Protein AF-A0A0K8NU54-F1 (afdb_monomer_lite)

pLDDT: mean 77.73, std 13.2, range [46.41, 92.62]

Secondary structure (DSSP, 8-state):
-----HHHHHHHHHHHHHHHHHHHHHTTT-EEEEEEEETTEEEEEEEEEEEEE---SSSS--PEEEEEEEEEEEEETTEEEEEEEEEEEPPTTGGGGTTT--GGGTGGGS-HHHHTTSPPPPP------------

Foldseek 3Di:
DDPDDPVNVVVVVVVVVVQLVVVVVVCVQWAFPDWDDDPQKIKTKIKHWDWDFDDPVPDPDTDTFIKMKIKIFIGGNRGTPDIDMDMDTDDPPCVVVRVVDDPVVCLVVDDVVSVVRPPDDPPPPPPPPPPPPDD

Structure (mmCIF, N/CA/C/O backbone):
data_AF-A0A0K8NU54-F1
#
_entry.id   AF-A0A0K8NU54-F1
#
loop_
_atom_site.group_PDB
_atom_site.id
_atom_site.type_symbol
_atom_site.label_atom_id
_atom_site.label_alt_id
_atom_site.label_comp_id
_atom_site.label_asym_id
_atom_site.label_entity_id
_atom_site.label_seq_id
_atom_site.pdbx_PDB_ins_code
_atom_site.Cartn_x
_atom_site.Cartn_y
_atom_site.Cartn_z
_atom_site.occupancy
_atom_site.B_iso_or_equiv
_atom_site.auth_seq_id
_atom_site.auth_comp_id
_atom_site.auth_asym_id
_atom_site.auth_atom_id
_atom_site.pdbx_PDB_model_num
ATOM 1 N N . MET A 1 1 ? -10.126 10.582 41.226 1.00 61.56 1 MET A N 1
ATOM 2 C CA . MET A 1 1 ? -10.369 11.610 40.186 1.00 61.56 1 MET A CA 1
ATOM 3 C C . MET A 1 1 ? -9.044 11.931 39.512 1.00 61.56 1 MET A C 1
ATOM 5 O O . MET A 1 1 ? -8.154 12.436 40.183 1.00 61.56 1 MET A O 1
ATOM 9 N N . VAL A 1 2 ? -8.869 11.596 38.232 1.00 61.34 2 VAL A N 1
ATOM 10 C CA . VAL A 1 2 ? -7.648 11.949 37.487 1.00 61.34 2 VAL A CA 1
ATOM 11 C C . VAL A 1 2 ? -7.769 13.414 37.060 1.00 61.34 2 VAL A C 1
ATOM 13 O O . VAL A 1 2 ? -8.630 13.745 36.250 1.00 61.34 2 VAL A O 1
ATOM 16 N N . ARG A 1 3 ? -6.957 14.312 37.635 1.00 71.62 3 ARG A N 1
ATOM 17 C CA . ARG A 1 3 ? -6.858 15.705 37.170 1.00 71.62 3 ARG A CA 1
ATOM 18 C C . ARG A 1 3 ? -6.050 15.714 35.879 1.00 71.62 3 ARG A C 1
ATOM 20 O O . ARG A 1 3 ? -4.826 15.655 35.907 1.00 71.62 3 ARG A O 1
ATOM 27 N N . VAL A 1 4 ? -6.748 15.757 34.752 1.00 73.44 4 VAL A N 1
ATOM 28 C CA . VAL A 1 4 ? -6.123 15.979 33.450 1.00 73.44 4 VAL A CA 1
ATOM 29 C C . VAL A 1 4 ? -5.686 17.442 33.404 1.00 73.44 4 VAL A C 1
ATOM 31 O O . VAL A 1 4 ? -6.516 18.346 33.447 1.00 73.44 4 VAL A O 1
ATOM 34 N N . SER A 1 5 ? -4.379 17.683 33.390 1.00 82.12 5 SER A N 1
ATOM 35 C CA . SER A 1 5 ? -3.810 19.024 33.284 1.00 82.12 5 SER A CA 1
ATOM 36 C C . SER A 1 5 ? -4.017 19.580 31.871 1.00 82.12 5 SER A C 1
ATOM 38 O O . SER A 1 5 ? -3.869 18.864 30.882 1.00 82.12 5 SER A O 1
ATOM 40 N N . SER A 1 6 ? -4.334 20.872 31.751 1.00 83.44 6 SER A N 1
ATOM 41 C CA . SER A 1 6 ? -4.547 21.541 30.454 1.00 83.44 6 SER A CA 1
ATOM 42 C C . SER A 1 6 ? -3.344 21.385 29.514 1.00 83.44 6 SER A C 1
ATOM 44 O O . SER A 1 6 ? -3.500 21.222 28.307 1.00 83.44 6 SER A O 1
ATOM 46 N N . SER A 1 7 ? -2.138 21.333 30.082 1.00 85.62 7 SER A N 1
ATOM 47 C CA . SER A 1 7 ? -0.887 21.058 29.373 1.00 85.62 7 SER A CA 1
ATOM 48 C C . SER A 1 7 ? -0.877 19.673 28.715 1.00 85.62 7 SER A C 1
ATOM 50 O O . SER A 1 7 ? -0.423 19.535 27.583 1.00 85.62 7 SER A O 1
ATOM 52 N N . LEU A 1 8 ? -1.419 18.653 29.389 1.00 86.94 8 LEU A N 1
ATOM 53 C CA . LEU A 1 8 ? -1.519 17.291 28.861 1.00 86.94 8 LEU A CA 1
ATOM 54 C C . LEU A 1 8 ? -2.491 17.226 27.675 1.00 86.94 8 LEU A C 1
ATOM 56 O O . LEU A 1 8 ? -2.190 16.587 26.670 1.00 86.94 8 LEU A O 1
ATOM 60 N N . LEU A 1 9 ? -3.621 17.936 27.751 1.00 86.56 9 LEU A N 1
ATOM 61 C CA . LEU A 1 9 ? -4.580 18.033 26.642 1.00 86.56 9 LEU A CA 1
ATOM 62 C C . LEU A 1 9 ? -3.972 18.724 25.416 1.00 86.56 9 LEU A C 1
ATOM 64 O O . LEU A 1 9 ? -4.164 18.257 24.290 1.00 86.56 9 LEU A O 1
ATOM 68 N N . CYS A 1 10 ? -3.195 19.792 25.623 1.00 86.88 10 CYS A N 1
ATOM 69 C CA . CYS A 1 10 ? -2.464 20.457 24.544 1.00 86.88 10 CYS A CA 1
ATOM 70 C C . CYS A 1 10 ? -1.444 19.521 23.884 1.00 86.88 10 CYS A C 1
ATOM 72 O O . CYS A 1 10 ? -1.402 19.442 22.657 1.00 86.88 10 CYS A O 1
ATOM 74 N N . LEU A 1 11 ? -0.668 18.769 24.672 1.00 87.75 11 LEU A N 1
ATOM 75 C CA . LEU A 1 11 ? 0.310 17.812 24.143 1.00 87.75 11 LEU A CA 1
ATOM 76 C C . LEU A 1 11 ? -0.355 16.695 23.330 1.00 87.75 11 LEU A C 1
ATOM 78 O O . LEU A 1 11 ? 0.110 16.378 22.237 1.00 87.75 11 LEU A O 1
ATOM 82 N N . LEU A 1 12 ? -1.469 16.139 23.816 1.00 86.19 12 LEU A N 1
ATOM 83 C CA . LEU A 1 12 ? -2.224 15.110 23.094 1.00 86.19 12 LEU A CA 1
ATOM 84 C C . LEU A 1 12 ? -2.807 15.643 21.778 1.00 86.19 12 LEU A C 1
ATOM 86 O O . LEU A 1 12 ? -2.743 14.966 20.752 1.00 86.19 12 LEU A O 1
ATOM 90 N N . SER A 1 13 ? -3.324 16.871 21.789 1.00 84.88 13 SER A N 1
ATOM 91 C CA . SER A 1 13 ? -3.867 17.522 20.591 1.00 84.88 13 SER A CA 1
ATOM 92 C C . SER A 1 13 ? -2.775 17.800 19.557 1.00 84.88 13 SER A C 1
ATOM 94 O O . SER A 1 13 ? -2.965 17.541 18.367 1.00 84.88 13 SER A O 1
ATOM 96 N N . LEU A 1 14 ? -1.606 18.268 20.006 1.00 87.81 14 LEU A N 1
ATOM 97 C CA . LEU A 1 14 ? -0.456 18.525 19.142 1.00 87.81 14 LEU A CA 1
ATOM 98 C C . LEU A 1 14 ? 0.078 17.225 18.530 1.00 87.81 14 LEU A C 1
ATOM 100 O O . LEU A 1 14 ? 0.307 17.164 17.323 1.00 87.81 14 LEU A O 1
ATOM 104 N N . ALA A 1 15 ? 0.207 16.169 19.336 1.00 83.75 15 ALA A N 1
ATOM 105 C CA . ALA A 1 15 ? 0.605 14.852 18.855 1.00 83.75 15 ALA A CA 1
ATOM 106 C C . ALA A 1 15 ? -0.383 14.324 17.800 1.00 83.75 15 ALA A C 1
ATOM 108 O O . ALA A 1 15 ? 0.035 13.890 16.726 1.00 83.75 15 ALA A O 1
ATOM 109 N N . GLY A 1 16 ? -1.692 14.440 18.053 1.00 83.38 16 GLY A N 1
ATOM 110 C CA . GLY A 1 16 ? -2.729 14.072 17.088 1.00 83.38 16 GLY A CA 1
ATOM 111 C C . GLY A 1 16 ? -2.627 14.852 15.773 1.00 83.38 16 GLY A C 1
ATOM 112 O O . GLY A 1 16 ? -2.717 14.260 14.695 1.00 83.38 16 GLY A O 1
ATOM 113 N N . LEU A 1 17 ? -2.370 16.162 15.842 1.00 84.19 17 LEU A N 1
ATOM 114 C CA . LEU A 1 17 ? -2.196 17.011 14.663 1.00 84.19 17 LEU A CA 1
ATOM 115 C C . LEU A 1 17 ? -0.963 16.607 13.842 1.00 84.19 17 LEU A C 1
ATOM 117 O O . LEU A 1 17 ? -1.058 16.494 12.620 1.00 84.19 17 LEU A O 1
ATOM 121 N N . VAL A 1 18 ? 0.173 16.348 14.495 1.00 84.06 18 VAL A N 1
ATOM 122 C CA . VAL A 1 18 ? 1.412 15.907 13.830 1.00 84.06 18 VAL A CA 1
ATOM 123 C C . VAL A 1 18 ? 1.186 14.590 13.088 1.00 84.06 18 VAL A C 1
ATOM 125 O O . VAL A 1 18 ? 1.522 14.485 11.906 1.00 84.06 18 VAL A O 1
ATOM 128 N N . VAL A 1 19 ? 0.548 13.614 13.739 1.00 80.56 19 VAL A N 1
ATOM 129 C CA . VAL A 1 19 ? 0.205 12.321 13.126 1.00 80.56 19 VAL A CA 1
ATOM 130 C C . VAL A 1 19 ? -0.703 12.517 11.909 1.00 80.56 19 VAL A C 1
ATOM 132 O O . VAL A 1 19 ? -0.470 11.930 10.849 1.00 80.56 19 VAL A O 1
ATOM 135 N N . LEU A 1 20 ? -1.710 13.385 12.024 1.00 79.69 20 LEU A N 1
ATOM 136 C CA . LEU A 1 20 ? -2.670 13.646 10.954 1.00 79.69 20 LEU A CA 1
ATOM 137 C C . LEU A 1 20 ? -2.021 14.343 9.749 1.00 79.69 20 LEU A C 1
ATOM 139 O O . LEU A 1 20 ? -2.279 13.967 8.602 1.00 79.69 20 LEU A O 1
ATOM 143 N N . VAL A 1 21 ? -1.139 15.316 9.987 1.00 79.56 21 VAL A N 1
ATOM 144 C CA . VAL A 1 21 ? -0.381 16.004 8.930 1.00 79.56 21 VAL A CA 1
ATOM 145 C C . VAL A 1 21 ? 0.591 15.048 8.245 1.00 79.56 21 VAL A C 1
ATOM 147 O O . VAL A 1 21 ? 0.653 15.024 7.013 1.00 79.56 21 VAL A O 1
ATOM 150 N N . HIS A 1 22 ? 1.318 14.235 9.013 1.00 76.88 22 HIS A N 1
ATOM 151 C CA . HIS A 1 22 ? 2.264 13.274 8.455 1.00 76.88 22 HIS A CA 1
ATOM 152 C C . HIS A 1 22 ? 1.552 12.237 7.578 1.00 76.88 22 HIS A C 1
ATOM 154 O O . HIS A 1 22 ? 1.985 11.987 6.452 1.00 76.88 22 HIS A O 1
ATOM 160 N N . ARG A 1 23 ? 0.386 11.743 8.019 1.00 73.94 23 ARG A N 1
ATOM 161 C CA . ARG A 1 23 ? -0.470 10.862 7.215 1.00 73.94 23 ARG A CA 1
ATOM 162 C C . ARG A 1 23 ? -0.917 11.535 5.918 1.00 73.94 23 ARG A C 1
ATOM 164 O O . ARG A 1 23 ? -0.758 10.953 4.851 1.00 73.94 23 ARG A O 1
ATOM 171 N N . ARG A 1 24 ? -1.455 12.758 5.982 1.00 75.19 24 ARG A N 1
ATOM 172 C CA . ARG A 1 24 ? -1.934 13.468 4.780 1.00 75.19 24 ARG A CA 1
ATOM 173 C C . ARG A 1 24 ? -0.820 13.717 3.767 1.00 75.19 24 ARG A C 1
ATOM 175 O O . ARG A 1 24 ? -1.072 13.649 2.569 1.00 75.19 24 ARG A O 1
ATOM 182 N N . ARG A 1 25 ? 0.403 13.990 4.231 1.00 72.94 25 ARG A N 1
ATOM 183 C CA . ARG A 1 25 ? 1.576 14.124 3.356 1.00 72.94 25 ARG A CA 1
ATOM 184 C C . ARG A 1 25 ? 1.983 12.785 2.746 1.00 72.94 25 ARG A C 1
ATOM 186 O O . ARG A 1 25 ? 2.176 12.728 1.541 1.00 72.94 25 ARG A O 1
ATOM 193 N N . GLY A 1 26 ? 2.041 11.725 3.550 1.00 65.44 26 GLY A N 1
ATOM 194 C CA . GLY A 1 26 ? 2.408 10.380 3.098 1.00 65.44 26 GLY A CA 1
ATOM 195 C C . GLY A 1 26 ? 1.378 9.697 2.193 1.00 65.44 26 GLY A C 1
ATOM 196 O O . GLY A 1 26 ? 1.691 8.656 1.633 1.00 65.44 26 GLY A O 1
ATOM 197 N N . GLN A 1 27 ? 0.174 10.264 2.066 1.00 69.06 27 GLN A N 1
ATOM 198 C CA . GLN A 1 27 ? -0.889 9.809 1.164 1.00 69.06 27 GLN A CA 1
ATOM 199 C C . GLN A 1 27 ? -0.933 10.576 -0.166 1.00 69.06 27 GLN A C 1
ATOM 201 O O . GLN A 1 27 ? -1.717 10.219 -1.046 1.00 69.06 27 GLN A O 1
ATOM 206 N N . ARG A 1 28 ? -0.151 11.653 -0.328 1.00 69.88 28 ARG A N 1
ATOM 207 C CA . ARG A 1 28 ? -0.074 12.362 -1.612 1.00 69.88 28 ARG A CA 1
ATOM 208 C C . ARG A 1 28 ? 0.610 11.455 -2.632 1.00 69.88 28 ARG A C 1
ATOM 210 O O . ARG A 1 28 ? 1.722 11.005 -2.390 1.00 69.88 28 ARG A O 1
ATOM 217 N N . GLY A 1 29 ? -0.065 11.204 -3.751 1.00 74.44 29 GLY A N 1
ATOM 218 C CA . GLY A 1 29 ? 0.398 10.261 -4.773 1.00 74.44 29 GLY A CA 1
ATOM 219 C C . GLY A 1 29 ? -0.006 8.806 -4.520 1.00 74.44 29 GLY A C 1
ATOM 220 O O . GLY A 1 29 ? 0.365 7.946 -5.308 1.00 74.44 29 GLY A O 1
ATOM 221 N N . GLU A 1 30 ? -0.777 8.527 -3.460 1.00 86.19 30 GLU A N 1
ATOM 222 C CA . GLU A 1 30 ? -1.354 7.202 -3.230 1.00 86.19 30 GLU A CA 1
ATOM 223 C C . GLU A 1 30 ? -2.820 7.151 -3.687 1.00 86.19 30 GLU A C 1
ATOM 225 O O . GLU A 1 30 ? -3.678 7.881 -3.177 1.00 86.19 30 GLU A O 1
ATOM 230 N N . GLU A 1 31 ? -3.124 6.233 -4.593 1.00 88.62 31 GLU A N 1
ATOM 231 C CA . GLU A 1 31 ? -4.471 5.872 -5.013 1.00 88.62 31 GLU A CA 1
ATOM 232 C C . GLU A 1 31 ? -5.155 5.013 -3.938 1.00 88.62 31 GLU A C 1
ATOM 234 O O . GLU A 1 31 ? -4.569 4.074 -3.393 1.00 88.62 31 GLU A O 1
ATOM 239 N N . LEU A 1 32 ? -6.408 5.326 -3.598 1.00 89.25 32 LEU A N 1
ATOM 240 C CA . LEU A 1 32 ? -7.200 4.516 -2.672 1.00 89.25 32 LEU A CA 1
ATOM 241 C C . LEU A 1 32 ? -7.862 3.368 -3.435 1.00 89.25 32 LEU A C 1
ATOM 243 O O . LEU A 1 32 ? -8.876 3.573 -4.090 1.00 89.25 32 LEU A O 1
ATOM 247 N N . LEU A 1 33 ? -7.326 2.160 -3.277 1.00 88.50 33 LEU A N 1
ATOM 248 C CA . LEU A 1 33 ? -7.877 0.960 -3.904 1.00 88.50 33 LEU A CA 1
ATOM 249 C C . LEU A 1 33 ? -9.134 0.470 -3.189 1.00 88.50 33 LEU A C 1
ATOM 251 O O . LEU A 1 33 ? -10.115 0.075 -3.815 1.00 88.50 33 LEU A O 1
ATOM 255 N N . ARG A 1 34 ? -9.110 0.467 -1.851 1.00 87.50 34 ARG A N 1
ATOM 256 C CA . ARG A 1 34 ? -10.231 -0.041 -1.058 1.00 87.50 34 ARG A CA 1
ATOM 257 C C . ARG A 1 34 ? -10.313 0.605 0.311 1.00 87.50 34 AR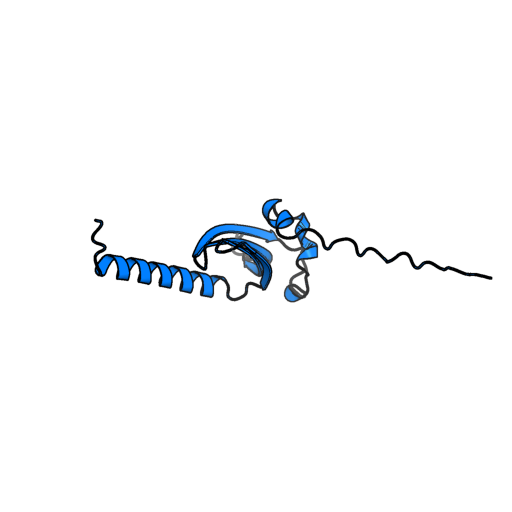G A C 1
ATOM 259 O O . ARG A 1 34 ? -9.304 0.879 0.962 1.00 87.50 34 ARG A O 1
ATOM 266 N N . ARG A 1 35 ? -11.544 0.796 0.777 1.00 89.75 35 ARG A N 1
ATOM 267 C CA . ARG A 1 35 ? -11.858 1.265 2.124 1.00 89.75 35 ARG A CA 1
ATOM 268 C C . ARG A 1 35 ? -12.990 0.432 2.704 1.00 89.75 35 ARG A C 1
ATOM 270 O O . ARG A 1 35 ? -14.036 0.287 2.084 1.00 89.75 35 ARG A O 1
ATOM 277 N N . GLU A 1 36 ? -12.792 -0.060 3.917 1.00 89.88 36 GLU A N 1
ATOM 278 C CA . GLU A 1 36 ? -13.815 -0.750 4.699 1.00 89.88 36 GLU A CA 1
ATOM 279 C C . GLU A 1 36 ? -13.941 -0.077 6.063 1.00 89.88 36 GLU A C 1
ATOM 281 O O . GLU A 1 36 ? -12.936 0.245 6.696 1.00 89.88 36 GLU A O 1
ATOM 286 N N . ALA A 1 37 ? -15.167 0.156 6.523 1.00 87.62 37 ALA A N 1
ATOM 287 C CA . ALA A 1 37 ? -15.437 0.808 7.799 1.00 87.62 37 ALA A CA 1
ATOM 288 C C . ALA A 1 37 ? -16.394 -0.042 8.640 1.00 87.62 37 ALA A C 1
ATOM 290 O O . ALA A 1 37 ? -17.398 -0.544 8.137 1.00 87.62 37 ALA A O 1
ATOM 291 N N . ARG A 1 38 ? -16.078 -0.198 9.927 1.00 87.31 38 ARG A N 1
ATOM 292 C CA . ARG A 1 38 ? -16.917 -0.837 10.947 1.00 87.31 38 ARG A CA 1
ATOM 293 C C . ARG A 1 38 ? -16.884 0.020 12.210 1.00 87.31 38 ARG A C 1
ATOM 295 O O . ARG A 1 38 ? -16.005 -0.124 13.058 1.00 87.31 38 ARG A O 1
ATOM 302 N N . GLY A 1 39 ? -17.840 0.945 12.303 1.00 89.94 39 GLY A N 1
ATOM 303 C CA . GLY A 1 39 ? -17.896 1.936 13.376 1.00 89.94 39 GLY A CA 1
ATOM 304 C C . GLY A 1 39 ? -16.650 2.834 13.375 1.00 89.94 39 GLY A C 1
ATOM 305 O O . GLY A 1 39 ? -16.314 3.388 12.324 1.00 89.94 39 GLY A O 1
ATOM 306 N N . PRO A 1 40 ? -15.945 2.980 14.513 1.00 89.62 40 PRO A N 1
ATOM 307 C CA . PRO A 1 40 ? -14.733 3.790 14.574 1.00 89.62 40 PRO A CA 1
ATOM 308 C C . PRO A 1 40 ? -13.557 3.122 13.852 1.00 89.62 40 PRO A C 1
ATOM 310 O O . PRO A 1 40 ? -12.616 3.807 13.471 1.00 89.62 40 PRO A O 1
ATOM 313 N N . LEU A 1 41 ? -13.591 1.806 13.634 1.00 91.19 41 LEU A N 1
ATOM 314 C CA . LEU A 1 41 ? -12.502 1.088 12.988 1.00 91.19 41 LEU A CA 1
ATOM 315 C C . LEU A 1 41 ? -12.628 1.187 11.463 1.00 91.19 41 LEU A C 1
ATOM 317 O O . LEU A 1 41 ? -13.679 0.894 10.889 1.00 91.19 41 LEU A O 1
ATOM 321 N N . ARG A 1 42 ? -11.548 1.569 10.787 1.00 90.94 42 ARG A N 1
ATOM 322 C CA . ARG A 1 42 ? -11.463 1.646 9.327 1.00 90.94 42 ARG A CA 1
ATOM 323 C C . ARG A 1 42 ? -10.230 0.907 8.836 1.00 90.94 42 ARG A C 1
ATOM 325 O O . ARG A 1 42 ? -9.197 0.900 9.494 1.00 90.94 42 ARG A O 1
ATOM 332 N N . ARG A 1 43 ? -10.332 0.304 7.662 1.00 91.31 43 ARG A N 1
ATOM 333 C CA . ARG A 1 43 ? -9.235 -0.347 6.955 1.00 91.31 43 ARG A CA 1
ATOM 334 C C . ARG A 1 43 ? -9.118 0.284 5.579 1.00 91.31 43 ARG A C 1
ATOM 336 O O . ARG A 1 43 ? -10.084 0.284 4.821 1.00 91.31 43 ARG A O 1
ATOM 343 N N . GLU A 1 44 ? -7.953 0.834 5.271 1.00 92.38 44 GLU A N 1
ATOM 344 C CA . GLU A 1 44 ? -7.639 1.428 3.973 1.00 92.38 44 GLU A CA 1
ATOM 345 C C . GLU A 1 44 ? -6.530 0.629 3.305 1.00 92.38 44 GLU A C 1
ATOM 347 O O . GLU A 1 44 ? -5.492 0.376 3.915 1.00 92.38 44 GLU A O 1
ATOM 352 N N . LEU A 1 45 ? -6.741 0.270 2.045 1.00 91.94 45 LEU A N 1
ATOM 353 C CA . LEU A 1 45 ? -5.696 -0.216 1.166 1.00 91.94 45 LEU A CA 1
ATOM 354 C C . LEU A 1 45 ? -5.435 0.840 0.102 1.00 91.94 45 LEU A C 1
ATOM 356 O O . LEU A 1 45 ? -6.348 1.259 -0.614 1.00 91.94 45 LEU A O 1
ATOM 360 N N . ARG A 1 46 ? -4.180 1.260 0.015 1.00 91.50 46 ARG A N 1
ATOM 361 C CA . ARG A 1 46 ? -3.712 2.263 -0.931 1.00 91.50 46 ARG A CA 1
ATOM 362 C C . ARG A 1 46 ? -2.575 1.716 -1.775 1.00 91.50 46 ARG A C 1
ATOM 364 O O . ARG A 1 46 ? -1.851 0.826 -1.327 1.00 91.50 46 ARG A O 1
ATOM 371 N N . ARG A 1 47 ? -2.427 2.277 -2.967 1.00 90.12 47 ARG A N 1
ATOM 372 C CA . ARG A 1 47 ? -1.401 1.946 -3.950 1.00 90.12 47 ARG A CA 1
ATOM 373 C C . ARG A 1 47 ? -0.645 3.194 -4.351 1.00 90.12 47 ARG A C 1
ATOM 375 O O . ARG A 1 47 ? -1.241 4.249 -4.509 1.00 90.12 47 ARG A O 1
ATOM 382 N N . ALA A 1 48 ? 0.649 3.050 -4.564 1.00 89.12 48 ALA A N 1
ATOM 383 C CA . ALA A 1 48 ? 1.457 4.014 -5.283 1.00 89.12 48 ALA A CA 1
ATOM 384 C C . ALA A 1 48 ? 2.297 3.267 -6.310 1.00 89.12 48 ALA A C 1
ATOM 386 O O . ALA A 1 48 ? 2.901 2.241 -6.001 1.00 89.12 48 ALA A O 1
ATOM 387 N N . THR A 1 49 ? 2.345 3.796 -7.521 1.00 87.19 49 THR A N 1
ATOM 388 C CA . THR A 1 49 ? 3.266 3.353 -8.564 1.00 87.19 49 THR A CA 1
ATOM 389 C C . THR A 1 49 ? 4.339 4.413 -8.723 1.00 87.19 49 THR A C 1
ATOM 391 O O . THR A 1 49 ? 4.029 5.606 -8.752 1.00 87.19 49 THR A O 1
ATOM 394 N N . GLY A 1 50 ? 5.594 4.004 -8.834 1.00 86.06 50 GLY A N 1
ATOM 395 C CA . GLY A 1 50 ? 6.684 4.946 -9.044 1.00 86.06 50 GLY A CA 1
ATOM 396 C C . GLY A 1 50 ? 7.930 4.279 -9.590 1.00 86.06 50 GLY A C 1
ATOM 397 O O . GLY A 1 50 ? 7.955 3.077 -9.839 1.00 86.06 50 GLY A O 1
ATOM 398 N N . MET A 1 51 ? 8.971 5.085 -9.750 1.00 85.94 51 MET A N 1
ATOM 399 C CA . MET A 1 51 ? 10.302 4.609 -10.096 1.00 85.94 51 MET A CA 1
ATOM 400 C C . MET A 1 51 ? 11.145 4.573 -8.825 1.00 85.94 51 MET A C 1
ATOM 402 O O . MET A 1 51 ? 11.242 5.580 -8.122 1.00 85.94 51 MET A O 1
ATOM 406 N N . GLN A 1 52 ? 11.755 3.429 -8.527 1.00 83.00 52 GLN A N 1
ATOM 407 C CA . GLN A 1 52 ? 12.710 3.301 -7.435 1.00 83.00 52 GLN A CA 1
ATOM 408 C C . GLN A 1 52 ? 14.115 3.169 -8.000 1.00 83.00 52 GLN A C 1
ATOM 410 O O . GLN A 1 52 ? 14.432 2.219 -8.713 1.00 83.00 52 GLN A O 1
ATOM 415 N N . VAL A 1 53 ? 14.964 4.124 -7.643 1.00 76.75 53 VAL A N 1
ATOM 416 C CA . VAL A 1 53 ? 16.384 4.086 -7.969 1.00 76.75 53 VAL A CA 1
ATOM 417 C C . VAL A 1 53 ? 17.052 3.118 -6.999 1.00 76.75 53 VAL A C 1
ATOM 419 O O . VAL A 1 53 ? 17.039 3.352 -5.791 1.00 76.75 53 VAL A O 1
ATOM 422 N N . HIS A 1 54 ? 17.565 2.009 -7.521 1.00 66.94 54 HIS A N 1
ATOM 423 C CA . HIS A 1 54 ? 18.432 1.121 -6.756 1.00 66.94 54 HIS A CA 1
ATOM 424 C C . HIS A 1 54 ? 19.873 1.584 -6.958 1.00 66.94 54 HIS A C 1
ATOM 426 O O . HIS A 1 54 ? 20.239 2.017 -8.051 1.00 66.94 54 HIS A O 1
ATOM 432 N N . ASP A 1 55 ? 20.645 1.578 -5.874 1.00 64.94 55 ASP A N 1
ATOM 433 C CA . ASP A 1 55 ? 22.077 1.834 -5.929 1.00 64.94 55 ASP A CA 1
ATOM 434 C C . ASP A 1 55 ? 22.774 0.479 -5.847 1.00 64.94 55 ASP A C 1
ATOM 436 O O . ASP A 1 55 ? 22.760 -0.190 -4.812 1.00 64.94 55 ASP A O 1
ATOM 440 N N . ASP A 1 56 ? 23.298 0.032 -6.980 1.00 61.59 56 ASP A N 1
ATOM 441 C CA . ASP A 1 56 ? 23.758 -1.337 -7.197 1.00 61.59 56 ASP A CA 1
ATOM 442 C C . ASP A 1 56 ? 25.032 -1.660 -6.393 1.00 61.59 56 ASP A C 1
ATOM 444 O O . ASP A 1 56 ? 25.547 -2.776 -6.459 1.00 61.59 56 ASP A O 1
ATOM 448 N N . GLY A 1 57 ? 25.613 -0.676 -5.692 1.00 58.41 57 GLY A N 1
ATOM 449 C CA . GLY A 1 57 ? 26.868 -0.794 -4.936 1.00 58.41 57 GLY A CA 1
ATOM 450 C C . GLY A 1 57 ? 28.109 -1.083 -5.797 1.00 58.41 57 GLY A C 1
ATOM 451 O O . GLY A 1 57 ? 29.234 -1.026 -5.306 1.00 58.41 57 GLY A O 1
ATOM 452 N N . LEU A 1 58 ? 27.925 -1.355 -7.091 1.00 57.16 58 LEU A N 1
ATOM 453 C CA . LEU A 1 58 ? 28.934 -1.742 -8.069 1.00 57.16 58 LEU A CA 1
ATOM 454 C C . LEU A 1 58 ? 29.042 -0.657 -9.151 1.00 57.16 58 LEU A C 1
ATOM 456 O O . LEU A 1 58 ? 28.564 -0.805 -10.272 1.00 57.16 58 LEU A O 1
ATOM 460 N N . GLY A 1 59 ? 29.700 0.454 -8.816 1.00 52.22 59 GLY A N 1
ATOM 461 C CA . GLY A 1 59 ? 30.231 1.381 -9.825 1.00 52.22 59 GLY A CA 1
ATOM 462 C C . GLY A 1 59 ? 29.288 2.471 -10.349 1.00 52.22 59 GLY A C 1
ATOM 463 O O . GLY A 1 59 ? 29.512 2.969 -11.450 1.00 52.22 59 GLY A O 1
ATOM 464 N N . GLY A 1 60 ? 28.274 2.881 -9.582 1.00 53.38 60 GLY A N 1
ATOM 465 C CA . GLY A 1 60 ? 27.564 4.148 -9.817 1.00 53.38 60 GLY A CA 1
ATOM 466 C C . GLY A 1 60 ? 26.611 4.170 -11.014 1.00 53.38 60 GLY A C 1
ATOM 467 O O . GLY A 1 60 ? 26.281 5.245 -11.515 1.00 53.38 60 GLY A O 1
ATOM 468 N N . ARG A 1 61 ? 26.158 3.008 -11.492 1.00 56.81 61 ARG A N 1
ATOM 469 C CA . ARG A 1 61 ? 25.001 2.951 -12.387 1.00 56.81 61 ARG A CA 1
ATOM 470 C C . ARG A 1 61 ? 23.764 2.777 -11.529 1.00 56.81 61 ARG A C 1
ATOM 472 O O . ARG A 1 61 ? 23.651 1.791 -10.823 1.00 56.81 61 ARG A O 1
ATOM 479 N N . SER A 1 62 ? 22.876 3.758 -11.578 1.00 62.28 62 SER A N 1
ATOM 480 C CA . SER A 1 62 ? 21.587 3.697 -10.907 1.00 62.28 62 SER A CA 1
ATOM 481 C C . SER A 1 62 ? 20.520 3.567 -11.981 1.00 62.28 62 SER A C 1
ATOM 483 O O . SER A 1 62 ? 20.317 4.490 -12.773 1.00 62.28 62 SER A O 1
ATOM 485 N N . PHE A 1 63 ? 19.858 2.415 -12.040 1.00 68.69 63 PHE A N 1
ATOM 486 C CA . PHE A 1 63 ? 18.773 2.197 -12.990 1.00 68.69 63 PHE A CA 1
ATOM 487 C C . PHE A 1 63 ? 17.431 2.373 -12.270 1.00 68.69 63 PHE A C 1
ATOM 489 O O . PHE A 1 63 ? 17.183 1.707 -11.262 1.00 68.69 63 PHE A O 1
ATOM 496 N N . PRO A 1 64 ? 16.566 3.301 -12.722 1.00 76.31 64 PRO A N 1
ATOM 497 C CA . PRO A 1 64 ? 15.248 3.455 -12.134 1.00 76.31 64 PRO A CA 1
ATOM 498 C C . PRO A 1 64 ? 14.404 2.232 -12.506 1.00 76.31 64 PRO A C 1
ATOM 500 O O . PRO A 1 64 ? 14.127 1.999 -13.680 1.00 76.31 64 PRO A O 1
ATOM 503 N N . THR A 1 65 ? 13.972 1.466 -11.507 1.00 83.06 65 THR A N 1
ATOM 504 C CA . THR A 1 65 ? 13.117 0.290 -11.711 1.00 83.06 65 THR A CA 1
ATOM 505 C C . THR A 1 65 ? 11.666 0.660 -11.416 1.00 83.06 65 THR A C 1
ATOM 507 O O . THR A 1 65 ? 11.402 1.279 -10.377 1.00 83.06 65 THR A O 1
ATOM 510 N N . PRO A 1 66 ? 10.706 0.303 -12.287 1.00 85.88 66 PRO A N 1
ATOM 511 C CA . PRO A 1 66 ? 9.296 0.521 -12.006 1.00 85.88 66 PRO A CA 1
ATOM 512 C C . PRO A 1 66 ? 8.854 -0.359 -10.830 1.00 85.88 66 PRO A C 1
ATOM 514 O O . PRO A 1 66 ? 9.127 -1.560 -10.796 1.00 85.88 66 PRO A O 1
ATOM 517 N N . ILE A 1 67 ? 8.167 0.236 -9.856 1.00 88.44 67 ILE A N 1
ATOM 518 C CA . ILE A 1 67 ? 7.674 -0.459 -8.665 1.00 88.44 67 ILE A CA 1
ATOM 519 C C . ILE A 1 67 ? 6.209 -0.139 -8.389 1.00 88.44 67 ILE A C 1
ATOM 521 O O . ILE A 1 67 ? 5.726 0.972 -8.627 1.00 88.44 67 ILE A O 1
ATOM 525 N N . GLU A 1 68 ? 5.522 -1.107 -7.793 1.00 90.38 68 GLU A N 1
ATOM 526 C CA . GLU A 1 68 ? 4.231 -0.899 -7.151 1.00 90.38 68 GLU A CA 1
ATOM 527 C C . GLU A 1 68 ? 4.380 -1.090 -5.645 1.00 90.38 68 GLU A C 1
ATOM 529 O O . GLU A 1 68 ? 4.871 -2.113 -5.172 1.00 90.38 68 GLU A O 1
ATOM 534 N N . THR A 1 69 ? 3.932 -0.098 -4.882 1.00 90.94 69 THR A N 1
ATOM 535 C CA . THR A 1 69 ? 3.890 -0.133 -3.423 1.00 90.94 69 THR A CA 1
ATOM 536 C C . THR A 1 69 ? 2.450 -0.150 -2.952 1.00 90.94 69 THR A C 1
ATOM 538 O O . THR A 1 69 ? 1.644 0.693 -3.348 1.00 90.94 69 THR A O 1
ATOM 541 N N . ARG A 1 70 ? 2.130 -1.074 -2.049 1.00 92.19 70 ARG A N 1
ATOM 542 C CA . ARG A 1 70 ? 0.835 -1.150 -1.379 1.00 92.19 70 ARG A CA 1
ATOM 543 C C . ARG A 1 70 ? 0.975 -0.880 0.100 1.00 92.19 70 ARG A C 1
ATOM 545 O O . ARG A 1 70 ? 1.854 -1.409 0.777 1.00 92.19 70 ARG A O 1
ATOM 552 N N . ARG A 1 71 ? 0.049 -0.080 0.618 1.00 91.88 71 ARG A N 1
ATOM 553 C CA . ARG A 1 71 ? -0.048 0.246 2.037 1.00 91.88 71 ARG A CA 1
ATOM 554 C C . ARG A 1 71 ? -1.414 -0.155 2.566 1.00 91.88 71 ARG A C 1
ATOM 556 O O . ARG A 1 71 ? -2.432 0.421 2.187 1.00 91.88 71 ARG A O 1
ATOM 563 N N . LEU A 1 72 ? -1.422 -1.111 3.486 1.00 92.62 72 LEU A N 1
ATOM 564 C CA . LEU A 1 72 ? -2.600 -1.511 4.242 1.00 92.62 72 LEU A CA 1
ATOM 565 C C . LEU A 1 72 ? -2.559 -0.821 5.603 1.00 92.62 72 LEU A C 1
ATOM 567 O O . LEU A 1 72 ? -1.637 -1.048 6.381 1.00 92.62 72 LEU A O 1
ATOM 571 N N . THR A 1 73 ? -3.552 0.011 5.897 1.00 91.25 73 THR A N 1
ATOM 572 C CA . THR A 1 73 ? -3.632 0.781 7.144 1.00 91.25 73 THR A CA 1
ATOM 573 C C . THR A 1 73 ? -4.923 0.461 7.886 1.00 91.25 73 THR A C 1
ATOM 575 O O . THR A 1 73 ? -6.008 0.562 7.314 1.00 91.25 73 THR A O 1
ATOM 578 N N . TRP A 1 74 ? -4.818 0.125 9.169 1.00 92.25 74 TRP A N 1
ATOM 579 C CA . TRP A 1 74 ? -5.943 0.097 10.100 1.00 92.25 74 TRP A CA 1
ATOM 580 C C . TRP A 1 74 ? -5.992 1.396 10.886 1.00 92.25 74 TRP A C 1
ATOM 582 O O . TRP A 1 74 ? -4.970 1.876 11.374 1.00 92.25 74 TRP A O 1
ATOM 592 N N . LEU A 1 75 ? -7.186 1.953 11.026 1.00 89.62 75 LEU A N 1
ATOM 593 C CA . LEU A 1 75 ? -7.424 3.231 11.672 1.00 89.62 75 LEU A CA 1
ATOM 594 C C . LEU A 1 75 ? -8.535 3.117 12.699 1.00 89.62 75 LEU A C 1
ATOM 596 O O . LEU A 1 75 ? -9.513 2.416 12.468 1.00 89.62 75 LEU A O 1
ATOM 600 N N . CYS A 1 76 ? -8.414 3.868 13.786 1.00 90.62 76 CYS A N 1
ATOM 601 C CA . CYS A 1 76 ? -9.517 4.169 14.686 1.00 90.62 76 CYS A CA 1
ATOM 602 C C . CYS A 1 76 ? -9.839 5.656 14.550 1.00 90.62 76 CYS A C 1
ATOM 604 O O . CYS A 1 76 ? -8.982 6.503 14.806 1.00 90.62 76 CYS A O 1
ATOM 606 N N . TRP A 1 77 ? -11.054 5.969 14.106 1.00 85.75 77 TRP A N 1
ATOM 607 C CA . TRP A 1 77 ? -11.475 7.286 13.640 1.00 85.75 77 TRP A CA 1
ATOM 608 C C . TRP A 1 77 ? -10.601 7.769 12.478 1.00 85.75 77 TRP A C 1
ATOM 610 O O . TRP A 1 77 ? -10.839 7.402 11.328 1.00 85.75 77 TRP A O 1
ATOM 620 N N . GLU A 1 78 ? -9.558 8.535 12.784 1.00 82.19 78 GLU A N 1
ATOM 621 C CA . GLU A 1 78 ? -8.570 9.039 11.823 1.00 82.19 78 GLU A CA 1
ATOM 622 C C . GLU A 1 78 ? -7.126 8.691 12.206 1.00 82.19 78 GLU A C 1
ATOM 624 O O . GLU A 1 78 ? -6.193 9.006 11.460 1.00 82.19 78 GLU A O 1
ATOM 629 N N . LEU A 1 79 ? -6.940 8.026 13.350 1.00 83.12 79 LEU A N 1
ATOM 630 C CA . LEU A 1 79 ? -5.635 7.684 13.892 1.00 83.12 79 LEU A CA 1
ATOM 631 C C . LEU A 1 79 ? -5.193 6.315 13.365 1.00 83.12 79 LEU A C 1
ATOM 633 O O . LEU A 1 79 ? -5.936 5.344 13.529 1.00 83.12 79 LEU A O 1
ATOM 637 N N . PRO A 1 80 ? -4.006 6.208 12.743 1.00 84.31 80 PRO A N 1
ATOM 638 C CA . PRO A 1 80 ? -3.470 4.925 12.319 1.00 84.31 80 PRO A CA 1
ATOM 639 C C . PRO A 1 80 ? -3.122 4.089 13.554 1.00 84.31 80 PRO A C 1
ATOM 641 O O . PRO A 1 80 ? -2.321 4.500 14.386 1.00 84.31 80 PRO A O 1
ATOM 644 N N . LEU A 1 81 ? -3.729 2.911 13.667 1.00 89.25 81 LEU A N 1
ATOM 645 C CA . LEU A 1 81 ? -3.388 1.924 14.692 1.00 89.25 81 LEU A CA 1
ATOM 646 C C . LEU A 1 81 ? -2.226 1.045 14.241 1.00 89.25 81 LEU A C 1
ATOM 648 O O . LEU A 1 81 ? -1.372 0.661 15.031 1.00 89.25 81 LEU A O 1
ATOM 652 N N . TRP A 1 82 ? -2.229 0.697 12.958 1.00 89.38 82 TRP A N 1
ATOM 653 C CA . TRP A 1 82 ? -1.257 -0.202 12.365 1.00 89.38 82 TRP A CA 1
ATOM 654 C C . TRP A 1 82 ? -1.176 0.056 10.871 1.00 89.38 82 TRP A C 1
ATOM 656 O O . TRP A 1 82 ? -2.192 0.314 10.217 1.00 89.38 82 TRP A O 1
ATOM 666 N N . SER A 1 83 ? 0.022 -0.061 10.321 1.00 89.88 83 SER A N 1
ATOM 667 C CA . SER A 1 83 ? 0.243 -0.032 8.886 1.00 89.88 83 SER A CA 1
ATOM 668 C C . SER A 1 83 ? 1.218 -1.127 8.484 1.00 89.88 83 SER A C 1
ATOM 670 O O . SER A 1 83 ? 2.135 -1.484 9.223 1.00 89.88 83 SER A O 1
ATOM 672 N N . ARG A 1 84 ? 1.011 -1.658 7.285 1.00 91.38 84 ARG A N 1
ATOM 673 C CA . ARG A 1 84 ? 1.956 -2.539 6.610 1.00 91.38 84 ARG A CA 1
ATOM 674 C C . ARG A 1 84 ? 2.160 -2.039 5.200 1.00 91.38 84 ARG A C 1
ATOM 676 O O . ARG A 1 84 ? 1.194 -1.705 4.513 1.00 91.38 84 ARG A O 1
ATOM 683 N N . LEU A 1 85 ? 3.421 -1.995 4.804 1.00 91.88 85 LEU A N 1
ATOM 684 C CA . LEU A 1 85 ? 3.856 -1.597 3.481 1.00 91.88 85 LEU A CA 1
ATOM 685 C C . LEU A 1 85 ? 4.546 -2.785 2.823 1.00 91.88 85 LEU A C 1
ATOM 687 O O . LEU A 1 85 ? 5.279 -3.521 3.483 1.00 91.88 85 LEU A O 1
ATOM 691 N N . GLU A 1 86 ? 4.269 -2.980 1.547 1.00 90.69 86 GLU A N 1
ATOM 692 C CA . GLU A 1 86 ? 4.924 -3.978 0.718 1.00 90.69 86 GLU A CA 1
ATOM 693 C C . GLU A 1 86 ? 5.111 -3.402 -0.678 1.00 90.69 86 GLU A C 1
ATOM 695 O O . GLU A 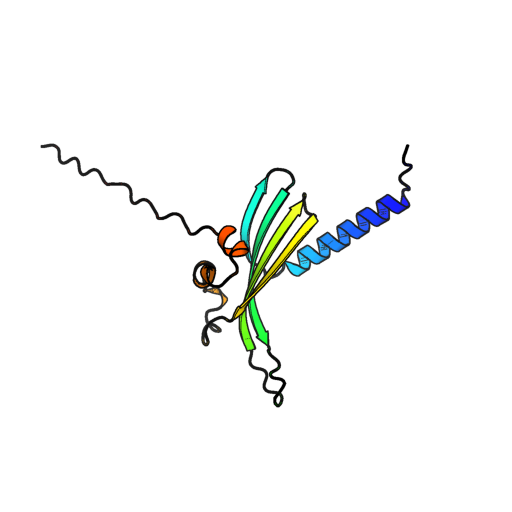1 86 ? 4.246 -2.674 -1.171 1.00 90.69 86 GLU A O 1
ATOM 700 N N . SER A 1 87 ? 6.245 -3.716 -1.291 1.00 90.44 87 SER A N 1
ATOM 701 C CA . SER A 1 87 ? 6.616 -3.226 -2.610 1.00 90.44 87 SER A CA 1
ATOM 702 C C . SER A 1 87 ? 7.058 -4.397 -3.468 1.00 90.44 87 SER A C 1
ATOM 704 O O . SER A 1 87 ? 7.745 -5.297 -2.985 1.00 90.44 87 SER A O 1
ATOM 706 N N . ILE A 1 88 ? 6.672 -4.370 -4.736 1.00 88.81 88 ILE A N 1
ATOM 707 C CA . ILE A 1 88 ? 7.096 -5.342 -5.740 1.00 88.81 88 ILE A CA 1
ATOM 708 C C . ILE A 1 88 ? 7.670 -4.605 -6.948 1.00 88.81 88 ILE A C 1
ATOM 710 O O . ILE A 1 88 ? 7.235 -3.499 -7.283 1.00 88.81 88 ILE A O 1
ATOM 714 N N . GLY A 1 89 ? 8.646 -5.230 -7.602 1.00 86.19 89 GLY A N 1
ATOM 715 C CA . GLY A 1 89 ? 9.134 -4.781 -8.900 1.00 86.19 89 GLY A CA 1
ATOM 716 C C . GLY A 1 89 ? 8.117 -5.092 -9.993 1.00 86.19 89 GLY A C 1
ATOM 717 O O . GLY A 1 89 ? 7.515 -6.167 -9.999 1.00 86.19 89 GLY A O 1
ATOM 718 N N . LEU A 1 90 ? 7.930 -4.150 -10.911 1.00 82.69 90 LEU A N 1
ATOM 719 C CA . LEU A 1 90 ? 7.133 -4.345 -12.116 1.00 82.69 90 LEU A CA 1
ATOM 720 C C . LEU A 1 90 ? 8.019 -4.893 -13.252 1.00 82.69 90 LEU A C 1
ATOM 722 O O . LEU A 1 90 ? 9.236 -4.688 -13.234 1.00 82.69 90 LEU A O 1
ATOM 726 N N . PRO A 1 91 ? 7.441 -5.590 -14.248 1.00 78.62 91 PRO A N 1
ATOM 727 C CA . PRO A 1 91 ? 8.191 -6.090 -15.398 1.00 78.62 91 PRO A CA 1
ATOM 728 C C . PRO A 1 91 ? 8.920 -4.969 -16.151 1.00 78.62 91 PRO A C 1
ATOM 730 O O . PRO A 1 91 ? 8.378 -3.870 -16.307 1.00 78.62 91 PRO A O 1
ATOM 733 N N . CYS A 1 92 ? 10.113 -5.263 -16.678 1.00 71.50 92 CYS A N 1
ATOM 734 C CA . CYS A 1 92 ? 10.866 -4.337 -17.529 1.00 71.50 92 CYS A CA 1
ATOM 735 C C . CYS A 1 92 ? 10.004 -3.858 -18.712 1.00 71.50 92 CYS A C 1
ATOM 737 O O . CYS A 1 92 ? 9.323 -4.668 -19.343 1.00 71.50 92 CYS A O 1
ATOM 739 N N . GLY A 1 93 ? 10.019 -2.554 -19.008 1.00 70.56 93 GLY A N 1
ATOM 740 C CA . GLY A 1 93 ? 9.170 -1.953 -20.050 1.00 70.56 93 GLY A CA 1
ATOM 741 C C . GLY A 1 93 ? 7.795 -1.472 -19.567 1.00 70.56 93 GLY A C 1
ATOM 742 O O . GLY A 1 93 ? 7.048 -0.868 -20.334 1.00 70.56 93 GLY A O 1
ATOM 743 N N . SER A 1 94 ? 7.476 -1.661 -18.283 1.00 74.50 94 SER A N 1
ATOM 744 C CA . SER A 1 94 ? 6.286 -1.075 -17.645 1.00 74.50 94 SER A CA 1
ATOM 745 C C . SER A 1 94 ? 6.391 0.441 -17.429 1.00 74.50 94 SER A C 1
ATOM 747 O O . SER A 1 94 ? 5.394 1.078 -17.097 1.00 74.50 94 SER A O 1
ATOM 749 N N . GLU A 1 95 ? 7.576 1.034 -17.627 1.00 76.81 95 GLU A N 1
ATOM 750 C CA . GLU A 1 95 ? 7.848 2.463 -17.400 1.00 76.81 95 GLU A CA 1
ATOM 751 C C . GLU A 1 95 ? 6.872 3.375 -18.154 1.00 76.81 95 GLU A C 1
ATOM 753 O O . GLU A 1 95 ? 6.323 4.312 -17.578 1.00 76.81 95 GLU A O 1
ATOM 758 N N . ALA A 1 96 ? 6.614 3.073 -19.430 1.00 73.88 96 ALA A N 1
ATOM 759 C CA . ALA A 1 96 ? 5.774 3.898 -20.297 1.00 73.88 96 ALA A CA 1
ATOM 760 C C . ALA A 1 96 ? 4.278 3.823 -19.951 1.00 73.88 96 ALA A C 1
ATOM 762 O O . ALA A 1 96 ? 3.510 4.690 -20.357 1.00 73.88 96 ALA A O 1
ATOM 763 N N . ARG A 1 97 ? 3.857 2.786 -19.215 1.00 78.31 97 ARG A N 1
ATOM 764 C CA . ARG A 1 97 ? 2.445 2.481 -18.931 1.00 78.31 97 ARG A CA 1
ATOM 765 C C . ARG A 1 97 ? 2.151 2.399 -17.438 1.00 78.31 97 ARG A C 1
ATOM 767 O O . ARG A 1 97 ? 1.111 1.885 -17.045 1.00 78.31 97 ARG A O 1
ATOM 774 N N . LEU A 1 98 ? 3.040 2.929 -16.599 1.00 75.00 98 LEU A N 1
ATOM 775 C CA . LEU A 1 98 ? 2.984 2.774 -15.145 1.00 75.00 98 LEU A CA 1
ATOM 776 C C . LEU A 1 98 ? 1.628 3.189 -14.545 1.00 75.00 98 LEU A C 1
ATOM 778 O O . LEU A 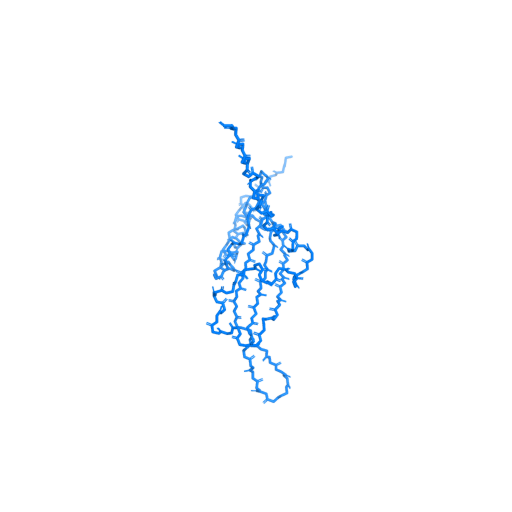1 98 ? 1.133 2.552 -13.621 1.00 75.00 98 LEU A O 1
ATOM 782 N N . HIS A 1 99 ? 1.025 4.242 -15.103 1.00 70.25 99 HIS A N 1
ATOM 783 C CA . HIS A 1 99 ? -0.266 4.792 -14.680 1.00 70.25 99 HIS A CA 1
ATOM 784 C C . HIS A 1 99 ? -1.482 4.054 -15.262 1.00 70.25 99 HIS A C 1
ATOM 786 O O . HIS A 1 99 ? -2.599 4.268 -14.803 1.00 70.25 99 HIS A O 1
ATOM 792 N N . GLU A 1 100 ? -1.277 3.211 -16.275 1.00 78.62 100 GLU A N 1
ATOM 793 C CA . GLU A 1 100 ? -2.327 2.425 -16.935 1.00 78.62 100 GLU A CA 1
ATOM 794 C C . GLU A 1 100 ? -2.449 1.013 -16.358 1.00 78.62 100 GLU A C 1
ATOM 796 O O . GLU A 1 100 ? -3.466 0.350 -16.561 1.00 78.62 100 GLU A O 1
ATOM 801 N N . LEU A 1 101 ? -1.412 0.537 -15.663 1.00 75.69 101 LEU A N 1
ATOM 802 C CA . LEU A 1 101 ? -1.412 -0.778 -15.037 1.00 75.69 101 LEU A CA 1
ATOM 803 C C . LEU A 1 101 ? -2.479 -0.816 -13.944 1.00 75.69 101 LEU A C 1
ATOM 805 O O . LEU A 1 101 ? -2.421 -0.046 -12.982 1.00 75.69 101 LEU A O 1
ATOM 809 N N . GLY A 1 102 ? -3.445 -1.721 -14.074 1.00 78.56 102 GLY A N 1
ATOM 810 C CA . GLY A 1 102 ? -4.459 -1.951 -13.050 1.00 78.56 102 GLY A CA 1
ATOM 811 C C . GLY A 1 102 ? -3.853 -2.617 -11.815 1.00 78.56 102 GLY A C 1
ATOM 812 O O . GLY A 1 102 ? -2.892 -3.375 -11.918 1.00 78.56 102 GLY A O 1
ATOM 813 N N . ALA A 1 103 ? -4.423 -2.362 -10.636 1.00 79.44 103 ALA A N 1
ATOM 814 C CA . ALA A 1 103 ? -3.981 -3.032 -9.410 1.00 79.44 103 ALA A CA 1
ATOM 815 C C . ALA A 1 103 ? -4.128 -4.564 -9.519 1.00 79.44 103 ALA A C 1
ATOM 817 O O . ALA A 1 103 ? -3.224 -5.305 -9.136 1.00 79.44 103 ALA A O 1
ATOM 818 N N . ASP A 1 104 ? -5.220 -5.025 -10.129 1.00 80.38 104 ASP A N 1
ATOM 819 C CA . ASP A 1 104 ? -5.578 -6.441 -10.250 1.00 80.38 104 ASP A CA 1
ATOM 820 C C . ASP A 1 104 ? -4.504 -7.289 -10.957 1.00 80.38 104 ASP A C 1
ATOM 822 O O . ASP A 1 104 ? -4.365 -8.483 -10.688 1.00 80.38 104 ASP A O 1
ATOM 826 N N . GLU A 1 105 ? -3.709 -6.675 -11.840 1.00 78.88 105 GLU A N 1
ATOM 827 C CA . GLU A 1 105 ? -2.671 -7.352 -12.625 1.00 78.88 105 GLU A CA 1
ATOM 828 C C . GLU A 1 105 ? -1.575 -7.955 -11.735 1.00 78.88 105 GLU A C 1
ATOM 830 O O . GLU A 1 105 ? -1.025 -9.020 -12.036 1.00 78.88 105 GLU A O 1
ATOM 835 N N . PHE A 1 106 ? -1.314 -7.320 -10.587 1.00 78.44 106 PHE A N 1
ATOM 836 C CA . PHE A 1 106 ? -0.236 -7.708 -9.685 1.00 78.44 106 PHE A CA 1
ATOM 837 C C . PHE A 1 106 ? -0.702 -8.216 -8.320 1.00 78.44 106 PHE A C 1
ATOM 839 O O . PHE A 1 106 ? 0.131 -8.570 -7.485 1.00 78.44 106 PHE A O 1
ATOM 846 N N . ASP A 1 107 ? -2.011 -8.331 -8.095 1.00 83.00 107 ASP A N 1
ATOM 847 C CA . ASP A 1 107 ? -2.592 -8.749 -6.812 1.00 83.00 107 ASP A CA 1
ATOM 848 C C . ASP A 1 107 ? -1.968 -10.036 -6.263 1.00 83.00 107 ASP A C 1
ATOM 850 O O . ASP A 1 107 ? -1.639 -10.128 -5.078 1.00 83.00 107 ASP A O 1
ATOM 854 N N . ARG A 1 108 ? -1.732 -11.017 -7.141 1.00 82.56 108 ARG A N 1
ATOM 855 C CA . ARG A 1 108 ? -1.170 -12.328 -6.784 1.00 82.56 108 ARG A CA 1
ATOM 856 C C . ARG A 1 108 ? 0.268 -12.281 -6.253 1.00 82.56 108 ARG A C 1
ATOM 858 O O . ARG A 1 108 ? 0.705 -13.253 -5.645 1.00 82.56 108 ARG A O 1
ATOM 865 N N . HIS A 1 109 ? 1.000 -11.195 -6.498 1.00 84.56 109 HIS A N 1
ATOM 866 C CA . HIS A 1 109 ? 2.411 -11.058 -6.122 1.00 84.56 109 HIS A CA 1
ATOM 867 C C . HIS A 1 109 ? 2.608 -10.465 -4.722 1.00 84.56 109 HIS A C 1
ATOM 869 O O . HIS A 1 109 ? 3.693 -10.584 -4.161 1.00 84.56 109 HIS A O 1
ATOM 875 N N . PHE A 1 110 ? 1.570 -9.865 -4.137 1.00 85.25 110 PHE A N 1
ATOM 876 C CA . PHE A 1 110 ? 1.623 -9.324 -2.779 1.00 85.25 110 PHE A CA 1
ATOM 877 C C . PHE A 1 110 ? 1.334 -10.390 -1.722 1.00 85.25 110 PHE A C 1
ATOM 879 O O . PHE A 1 110 ? 0.690 -11.402 -2.000 1.00 85.25 110 PHE A O 1
ATOM 886 N N . ALA A 1 111 ? 1.739 -10.152 -0.474 1.00 85.75 111 ALA A N 1
ATOM 887 C CA . ALA A 1 111 ? 1.471 -11.064 0.626 1.00 85.75 111 ALA A CA 1
ATOM 888 C C . ALA A 1 111 ? -0.044 -11.289 0.837 1.00 85.75 111 ALA A C 1
ATOM 890 O O . ALA A 1 111 ? -0.862 -10.386 0.612 1.00 85.75 111 ALA A O 1
ATOM 891 N N . PRO A 1 112 ? -0.451 -12.442 1.410 1.00 85.25 112 PRO A N 1
ATOM 892 C CA . PRO A 1 112 ? -1.864 -12.791 1.611 1.00 85.25 112 PRO A CA 1
ATOM 893 C C . PRO A 1 112 ? -2.694 -11.770 2.405 1.00 85.25 112 PRO A C 1
ATOM 895 O O . PRO A 1 112 ? -3.924 -11.792 2.373 1.00 85.25 112 PRO A O 1
ATOM 898 N N . ALA A 1 113 ? -2.059 -10.892 3.186 1.00 83.69 113 ALA A N 1
ATOM 899 C CA . ALA A 1 113 ? -2.748 -9.812 3.892 1.00 83.69 113 ALA A CA 1
ATOM 900 C C . ALA A 1 113 ? -3.319 -8.751 2.932 1.00 83.69 113 ALA A C 1
ATOM 902 O O . ALA A 1 113 ? -4.429 -8.272 3.158 1.00 83.69 113 ALA A O 1
ATOM 903 N N . PHE A 1 114 ? -2.590 -8.420 1.864 1.00 85.56 114 PHE A N 1
ATOM 904 C CA . PHE A 1 114 ? -3.011 -7.463 0.841 1.00 85.56 114 PHE A CA 1
ATOM 905 C C . PHE A 1 114 ? -4.012 -8.096 -0.126 1.00 85.56 114 PHE A C 1
ATOM 907 O O . PHE A 1 114 ? -5.044 -7.492 -0.399 1.00 85.56 114 PHE A O 1
ATOM 914 N N . GLN A 1 115 ? -3.782 -9.352 -0.523 1.00 84.81 115 GLN A N 1
ATOM 915 C CA . GLN A 1 115 ? -4.723 -10.125 -1.343 1.00 84.81 115 GLN A CA 1
ATOM 916 C C . GLN A 1 115 ? -6.102 -10.237 -0.681 1.00 84.81 115 GLN A C 1
ATOM 918 O O . GLN A 1 115 ? -7.124 -9.959 -1.288 1.00 84.81 115 GLN A O 1
ATOM 923 N N . ARG A 1 116 ? -6.169 -10.564 0.617 1.00 84.06 116 ARG A N 1
ATOM 924 C CA . ARG A 1 116 ? -7.455 -10.628 1.341 1.00 84.06 116 ARG A CA 1
ATOM 925 C C . ARG A 1 116 ? -8.143 -9.270 1.492 1.00 84.06 116 ARG A C 1
ATOM 927 O O . ARG A 1 116 ? -9.342 -9.227 1.766 1.00 84.06 116 ARG A O 1
ATOM 934 N N . ALA A 1 117 ? -7.398 -8.171 1.380 1.00 81.69 117 ALA A N 1
ATOM 935 C CA . ALA A 1 117 ? -7.964 -6.827 1.361 1.00 81.69 117 ALA A CA 1
ATOM 936 C C . ALA A 1 117 ? -8.505 -6.441 -0.031 1.00 81.69 117 ALA A C 1
ATOM 938 O O . ALA A 1 117 ? -9.319 -5.525 -0.105 1.00 81.69 117 ALA A O 1
ATOM 939 N N . MET A 1 118 ? -8.128 -7.168 -1.090 1.00 70.56 118 MET A N 1
ATOM 940 C CA . MET A 1 118 ? -8.685 -7.109 -2.449 1.00 70.56 118 MET A CA 1
ATOM 941 C C . MET A 1 118 ? -9.181 -8.493 -2.875 1.00 70.56 118 MET A C 1
ATOM 943 O O . MET A 1 118 ? -8.528 -9.174 -3.662 1.00 70.56 118 MET A O 1
ATOM 947 N N . PRO A 1 119 ? -10.323 -8.967 -2.345 1.00 64.75 119 PRO A N 1
ATOM 948 C CA . PRO A 1 119 ? -10.920 -10.176 -2.888 1.00 64.75 119 PRO A CA 1
ATOM 949 C C . PRO A 1 119 ? -11.152 -9.978 -4.395 1.00 64.75 119 PRO A C 1
ATOM 951 O O . PRO A 1 119 ? -11.616 -8.896 -4.777 1.00 64.75 119 PRO A O 1
ATOM 954 N N . PRO A 1 120 ? -10.845 -10.990 -5.229 1.00 60.50 120 PRO A N 1
ATOM 955 C CA . PRO A 1 120 ? -11.006 -10.890 -6.673 1.00 60.50 120 PRO A CA 1
ATOM 956 C C . PRO A 1 120 ? -12.431 -10.450 -6.997 1.00 60.50 120 PRO A C 1
ATOM 958 O O . PRO A 1 120 ? -13.375 -10.852 -6.303 1.00 60.50 120 PRO A O 1
ATOM 961 N N . ALA A 1 121 ? -12.583 -9.621 -8.035 1.00 58.12 121 ALA A N 1
ATOM 962 C CA . ALA A 1 121 ? -13.894 -9.241 -8.540 1.00 58.12 121 ALA A CA 1
ATOM 963 C C . ALA A 1 121 ? -14.733 -10.515 -8.684 1.00 58.12 121 ALA A C 1
ATOM 965 O O . ALA A 1 121 ? -14.315 -11.471 -9.343 1.00 58.12 121 ALA A O 1
ATOM 966 N N . ALA A 1 122 ? -15.869 -10.569 -7.978 1.00 54.88 122 ALA A N 1
ATOM 967 C CA . ALA A 1 122 ? -16.718 -11.749 -8.000 1.00 54.88 122 ALA A CA 1
ATOM 968 C C . ALA A 1 122 ? -17.000 -12.106 -9.467 1.00 54.88 122 ALA A C 1
ATOM 970 O O . ALA A 1 122 ? -17.288 -11.193 -10.250 1.00 54.88 122 ALA A O 1
ATOM 971 N N . PRO A 1 123 ? -16.909 -13.390 -9.865 1.00 52.50 123 PRO A N 1
ATOM 972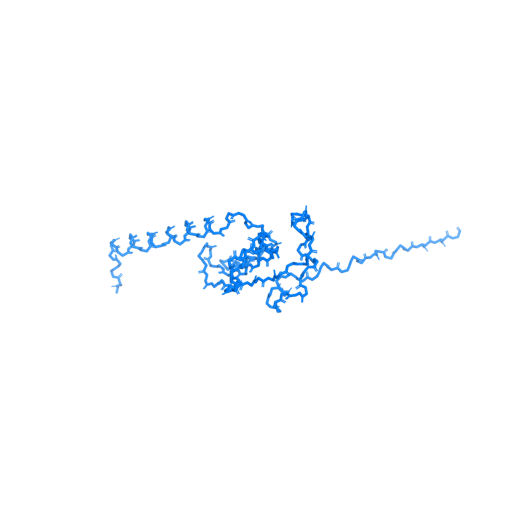 C CA . PRO A 1 123 ? -17.201 -13.764 -11.236 1.00 52.50 123 PRO A CA 1
ATOM 973 C C . PRO A 1 123 ? -18.595 -13.241 -11.567 1.00 52.50 123 PRO A C 1
ATOM 975 O O . PRO A 1 123 ? -19.559 -13.539 -10.856 1.00 52.50 123 PRO A O 1
ATOM 978 N N . VAL A 1 124 ? -18.686 -12.419 -12.616 1.00 47.91 124 VAL A N 1
ATOM 979 C CA . VAL A 1 124 ? -19.957 -11.909 -13.125 1.00 47.91 124 VAL A CA 1
ATOM 980 C C . VAL A 1 124 ? -20.808 -13.136 -13.427 1.00 47.91 124 VAL A C 1
ATOM 982 O O . VAL A 1 124 ? -20.568 -13.838 -14.410 1.00 47.91 124 VAL A O 1
ATOM 985 N N . ARG A 1 125 ? -21.780 -13.442 -12.557 1.00 47.53 125 ARG A N 1
ATOM 986 C CA . ARG A 1 125 ? -22.806 -14.445 -12.841 1.00 47.53 125 ARG A CA 1
ATOM 987 C C . ARG A 1 125 ? -23.546 -13.927 -14.066 1.00 47.53 125 ARG A C 1
ATOM 989 O O . ARG A 1 125 ? -24.448 -13.105 -13.935 1.00 47.53 125 ARG A O 1
ATOM 996 N N . ARG A 1 126 ? -23.147 -14.373 -15.262 1.00 48.81 126 ARG A N 1
ATOM 997 C CA . ARG A 1 126 ? -23.951 -14.196 -16.470 1.00 48.81 126 ARG A CA 1
ATOM 998 C C . ARG A 1 126 ? -25.303 -14.812 -16.150 1.00 48.81 126 ARG A C 1
ATOM 1000 O O . ARG A 1 126 ? -25.404 -16.023 -15.957 1.00 48.81 126 ARG A O 1
ATOM 1007 N N . GLY A 1 127 ? -26.305 -13.950 -15.989 1.00 46.41 127 GLY A N 1
ATOM 1008 C CA . GLY A 1 127 ? -27.681 -14.362 -15.797 1.00 46.41 127 GLY A CA 1
ATOM 1009 C C . GLY A 1 127 ? -28.022 -15.368 -16.883 1.00 46.41 127 GLY A C 1
ATOM 1010 O O . GLY A 1 127 ? -27.829 -15.104 -18.068 1.00 46.41 127 GLY A O 1
ATOM 1011 N N . ARG A 1 128 ? -28.455 -16.549 -16.449 1.00 48.50 128 ARG A N 1
ATOM 1012 C CA . ARG A 1 128 ? -29.012 -17.604 -17.285 1.00 48.50 128 ARG A CA 1
ATOM 1013 C C . ARG A 1 128 ? -30.168 -16.970 -18.061 1.00 48.50 128 ARG A C 1
ATOM 1015 O O . ARG A 1 128 ? -31.238 -16.771 -17.493 1.00 48.50 128 ARG A O 1
ATOM 1022 N N . GLN A 1 129 ? -29.936 -16.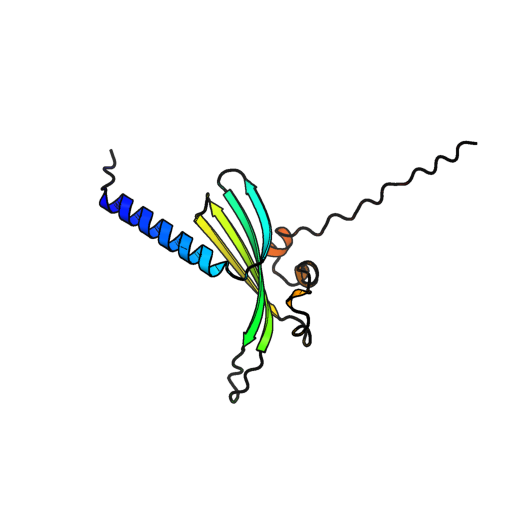574 -19.312 1.00 48.84 129 GLN A N 1
ATOM 1023 C CA . GLN A 1 129 ? -31.017 -16.186 -20.208 1.00 48.84 129 GLN A CA 1
ATOM 1024 C C . GLN A 1 129 ? -31.862 -17.439 -20.415 1.00 48.84 129 GLN A C 1
ATOM 1026 O O . GLN A 1 129 ? -31.478 -18.375 -21.112 1.00 48.84 129 GLN A O 1
ATOM 1031 N N . SER A 1 130 ? -32.977 -17.483 -19.694 1.00 50.66 130 SER A N 1
ATOM 1032 C CA . SER A 1 130 ? -34.070 -18.409 -19.919 1.00 50.66 130 SER A CA 1
ATOM 1033 C C . SER A 1 130 ? -34.625 -18.119 -21.309 1.00 50.66 130 SER A C 1
ATOM 1035 O O . SER A 1 130 ? -35.499 -17.267 -21.458 1.00 50.66 130 SER A O 1
ATOM 1037 N N . MET A 1 131 ? -34.111 -18.798 -22.337 1.00 47.59 131 MET A N 1
ATOM 1038 C CA . MET A 1 131 ? -34.854 -18.960 -23.583 1.00 47.59 131 MET A CA 1
ATOM 1039 C C . MET A 1 131 ? -36.022 -19.898 -23.282 1.00 47.59 131 MET A C 1
ATOM 1041 O O . MET A 1 131 ? -35.935 -21.112 -23.429 1.00 47.59 131 MET A O 1
ATOM 1045 N N . SER A 1 132 ? -37.105 -19.307 -22.782 1.00 49.25 132 SER A N 1
ATOM 1046 C CA . SER A 1 132 ? -38.429 -19.906 -22.824 1.00 4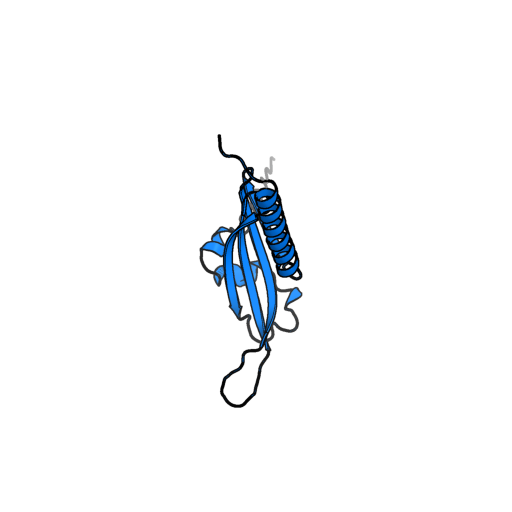9.25 132 SER A CA 1
ATOM 1047 C C . SER A 1 132 ? -38.971 -19.672 -24.229 1.00 49.25 132 SER A C 1
ATOM 1049 O O . SER A 1 132 ? -39.710 -18.721 -24.467 1.00 49.25 132 SER A O 1
ATOM 1051 N N . SER A 1 133 ? -38.562 -20.514 -25.174 1.00 50.44 133 SER A N 1
ATOM 1052 C CA . SER A 1 133 ? -39.282 -20.679 -26.433 1.00 50.44 133 SER A CA 1
ATOM 1053 C C . SER A 1 133 ? -40.526 -21.511 -26.132 1.00 50.44 133 SER A C 1
ATOM 1055 O O . SER A 1 133 ? -40.498 -22.737 -26.202 1.00 50.44 133 SER A O 1
ATOM 1057 N N . ALA A 1 134 ? -41.593 -20.838 -25.706 1.00 57.12 134 ALA A N 1
ATOM 1058 C CA . ALA A 1 134 ? -42.928 -21.410 -25.711 1.00 57.12 134 ALA A CA 1
ATOM 1059 C C . ALA A 1 134 ? -43.528 -21.157 -27.099 1.00 57.12 134 ALA A C 1
ATOM 1061 O O . ALA A 1 134 ? -43.812 -20.013 -27.439 1.00 57.12 134 ALA A O 1
ATOM 1062 N N . THR A 1 135 ? -43.564 -22.254 -27.857 1.00 58.88 135 THR A N 1
ATOM 1063 C CA . THR A 1 135 ? -44.626 -22.704 -28.778 1.00 58.88 135 THR A CA 1
ATOM 1064 C C . THR A 1 135 ? -45.136 -21.742 -29.846 1.00 58.88 135 THR A C 1
ATOM 1066 O O . THR A 1 135 ? -45.823 -20.756 -29.511 1.00 58.88 135 THR A O 1
#

Organism: Piscinibacter sakaiensis (NCBI:txid1547922)

Radius of gyration: 22.2 Å; chains: 1; bounding box: 75×44×69 Å

Sequence (135 aa):
MVRVSSSLLCLLSLAGLVVLVHRRRGQRGEELLRREARGPLRRELRRATGMQVHDDGLGGRSFPTPIETRRLTWLCWELPLWSRLESIGLPCGSEARLHELGADEFDRHFAPAFQRAMPPAAPVRRGRQSMSSAT